Protein AF-I4W4J8-F1 (afdb_monomer_lite)

Secondary structure (DSSP, 8-state):
---------HHHHHHHHHHTTSTT-SSHHHHHHHHHHHHHHHHHHHHHHHHHHHT-PPPP--HHHH--

Sequence (68 aa):
MATMNVSQSDELKQFTDTQAVTPSCGSSEEYLRECVRKQHAVERPRTTLLDGLNSGLGQVADDAFFAE

Foldseek 3Di:
DDDDDDDDDPVRVVVLQVVCVDPQHVGSVRSVVVVVVVVVVVVVVVVVVVVVVVVDDDDDCDPVVVVD

pLDDT: mean 87.8, std 7.26, range [62.81, 96.56]

Structure (mmCIF, N/CA/C/O backbone):
data_AF-I4W4J8-F1
#
_entry.id   AF-I4W4J8-F1
#
loop_
_atom_site.group_PDB
_atom_site.id
_atom_site.type_symbol
_atom_site.label_atom_id
_atom_site.label_alt_id
_atom_site.label_comp_id
_atom_site.label_asym_id
_atom_site.label_entity_id
_atom_site.label_seq_id
_atom_site.pdbx_PDB_ins_code
_atom_site.Cartn_x
_atom_site.Cartn_y
_atom_site.Cartn_z
_atom_site.occupancy
_atom_site.B_iso_or_equiv
_atom_site.auth_seq_id
_atom_site.auth_comp_id
_atom_site.auth_asym_id
_atom_site.auth_atom_id
_atom_site.pdbx_PDB_model_num
ATOM 1 N N . MET A 1 1 ? -6.104 3.475 -24.861 1.00 62.81 1 MET A N 1
ATOM 2 C CA . MET A 1 1 ? -4.919 3.637 -23.991 1.00 62.81 1 MET A CA 1
ATOM 3 C C . MET A 1 1 ? -4.699 5.120 -23.780 1.00 62.81 1 MET A C 1
ATOM 5 O O . MET A 1 1 ? -4.595 5.831 -24.769 1.00 62.81 1 MET A O 1
ATOM 9 N N . ALA A 1 2 ? -4.679 5.584 -22.533 1.00 70.44 2 ALA A N 1
ATOM 10 C CA . ALA A 1 2 ? -4.193 6.923 -22.221 1.00 70.44 2 ALA A CA 1
ATOM 11 C C . ALA A 1 2 ? -2.672 6.843 -22.034 1.00 70.44 2 ALA A C 1
ATOM 13 O O . ALA A 1 2 ? -2.185 5.950 -21.337 1.00 70.44 2 ALA A O 1
ATOM 14 N N . THR A 1 3 ? -1.9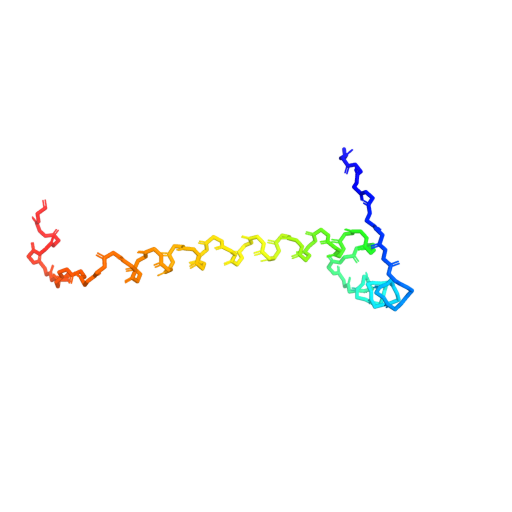28 7.719 -22.700 1.00 74.75 3 THR A N 1
ATOM 15 C CA . THR A 1 3 ? -0.481 7.856 -22.519 1.00 74.75 3 THR A CA 1
ATOM 16 C C . THR A 1 3 ? -0.212 8.834 -21.380 1.00 74.75 3 THR A C 1
ATOM 18 O O . THR A 1 3 ? -0.839 9.887 -21.291 1.00 74.75 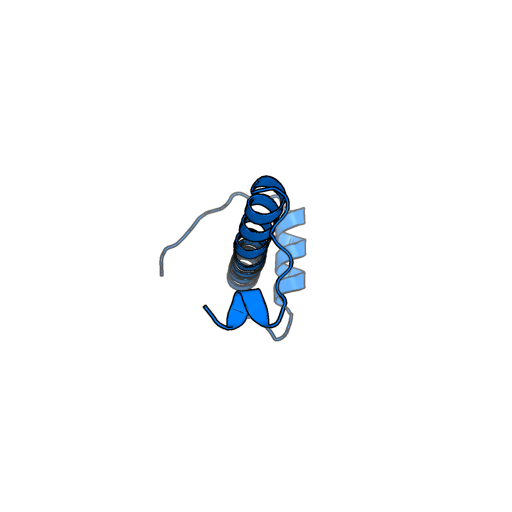3 THR A O 1
ATOM 21 N N . MET A 1 4 ? 0.709 8.472 -20.487 1.00 80.19 4 MET A N 1
ATOM 22 C CA . MET A 1 4 ? 1.156 9.319 -19.384 1.00 80.19 4 MET A CA 1
ATOM 23 C C . MET A 1 4 ? 2.677 9.401 -19.446 1.00 80.19 4 MET A C 1
ATOM 25 O O . MET A 1 4 ? 3.354 8.389 -19.281 1.00 80.19 4 MET A O 1
ATOM 29 N N . ASN A 1 5 ? 3.200 10.595 -19.721 1.00 83.69 5 ASN A N 1
ATOM 30 C CA . ASN A 1 5 ? 4.638 10.837 -19.782 1.00 83.69 5 ASN A CA 1
ATOM 31 C C . ASN A 1 5 ? 5.139 11.217 -18.390 1.00 83.69 5 ASN A C 1
ATOM 33 O O . ASN A 1 5 ? 4.612 12.143 -17.775 1.00 83.69 5 ASN A O 1
ATOM 37 N N . VAL A 1 6 ? 6.160 10.514 -17.912 1.00 80.19 6 VAL A N 1
ATOM 38 C CA . VAL A 1 6 ? 6.802 10.778 -16.622 1.00 80.19 6 VAL A CA 1
ATOM 39 C C . VAL A 1 6 ? 8.291 10.964 -16.873 1.00 80.19 6 VAL A C 1
ATOM 41 O O . VAL A 1 6 ? 8.908 10.146 -17.554 1.00 80.19 6 VAL A O 1
ATOM 44 N N . SER A 1 7 ? 8.862 12.044 -16.343 1.00 86.94 7 SER A N 1
ATOM 45 C CA . SER A 1 7 ? 10.310 12.256 -16.355 1.00 86.94 7 SER A CA 1
ATOM 46 C C . SER A 1 7 ? 10.968 11.329 -15.339 1.00 86.94 7 SER A C 1
ATOM 48 O O . SER A 1 7 ? 10.526 11.252 -14.194 1.00 86.94 7 SER A O 1
ATOM 50 N N . GLN A 1 8 ? 12.023 10.635 -15.752 1.00 84.50 8 GLN A N 1
ATOM 51 C CA . GLN A 1 8 ? 12.726 9.645 -14.934 1.00 84.50 8 GLN A CA 1
ATOM 52 C C . GLN A 1 8 ? 14.231 9.908 -15.026 1.00 84.50 8 GLN A C 1
ATOM 54 O O . GLN A 1 8 ? 14.703 10.358 -16.070 1.00 84.50 8 GLN A O 1
ATOM 59 N N . SER A 1 9 ? 14.980 9.636 -13.955 1.00 92.88 9 SER A N 1
ATOM 60 C CA . SER A 1 9 ? 16.445 9.598 -14.021 1.00 92.88 9 SER A CA 1
ATOM 61 C C . SER A 1 9 ? 16.920 8.323 -14.726 1.00 92.88 9 SER A C 1
ATOM 63 O O . SER A 1 9 ? 16.190 7.330 -14.784 1.00 92.88 9 SER A O 1
ATOM 65 N N . ASP A 1 10 ? 18.157 8.331 -15.231 1.00 91.50 10 ASP A N 1
ATOM 66 C CA . ASP A 1 10 ? 18.750 7.159 -15.894 1.00 91.50 10 ASP A CA 1
ATOM 67 C C . ASP A 1 10 ? 18.797 5.934 -14.968 1.00 91.50 10 ASP A C 1
ATOM 69 O O . ASP A 1 10 ? 18.499 4.818 -15.391 1.00 91.50 10 ASP A O 1
ATOM 73 N N . GLU A 1 11 ? 19.084 6.155 -13.683 1.00 92.38 11 GLU A N 1
ATOM 74 C CA . GLU A 1 11 ? 19.063 5.114 -12.651 1.00 92.38 11 GLU A CA 1
ATOM 75 C C . GLU A 1 11 ? 17.672 4.477 -12.512 1.00 92.38 11 GLU A C 1
ATOM 77 O O . GLU A 1 11 ? 17.532 3.252 -12.500 1.00 92.38 11 GLU A O 1
ATOM 82 N N . LEU A 1 12 ? 16.623 5.304 -12.463 1.00 88.88 12 LEU A N 1
ATOM 83 C CA . LEU A 1 12 ? 15.249 4.839 -12.286 1.00 88.88 12 LEU A CA 1
ATOM 84 C C . LEU A 1 12 ? 14.758 4.068 -13.517 1.00 88.88 12 LEU A C 1
ATOM 86 O O . LEU A 1 12 ? 14.056 3.061 -13.388 1.00 88.88 12 LEU A O 1
ATOM 90 N N . LYS A 1 13 ? 15.187 4.495 -14.710 1.00 88.31 13 LYS A N 1
ATOM 91 C CA . LYS A 1 13 ? 14.940 3.781 -15.962 1.00 88.31 13 LYS A CA 1
ATOM 92 C C . LYS A 1 13 ? 15.613 2.407 -15.958 1.00 88.31 13 LYS A C 1
ATOM 94 O O . LYS A 1 13 ? 14.933 1.408 -16.168 1.00 88.31 13 LYS A O 1
ATOM 99 N N . GLN A 1 14 ? 16.907 2.341 -15.642 1.00 90.44 14 GLN A N 1
ATOM 100 C CA . GLN A 1 14 ? 17.658 1.081 -15.615 1.00 90.44 14 GLN A CA 1
ATOM 101 C C . GLN A 1 14 ? 17.083 0.081 -14.601 1.00 90.44 14 GLN A C 1
ATOM 103 O O . GLN A 1 14 ? 16.983 -1.118 -14.880 1.00 90.44 14 GLN A O 1
ATOM 108 N N . PHE A 1 15 ? 16.664 0.573 -13.433 1.00 89.56 15 PHE A N 1
ATOM 109 C CA . PHE A 1 15 ? 15.983 -0.243 -12.435 1.00 89.56 15 PHE A CA 1
ATOM 110 C C . PHE A 1 15 ? 14.667 -0.815 -12.978 1.00 89.56 15 PHE A C 1
ATOM 112 O O . PHE A 1 15 ? 14.452 -2.025 -12.920 1.00 89.56 15 PHE A O 1
ATOM 119 N N . THR A 1 16 ? 13.809 0.036 -13.543 1.00 88.31 16 THR A N 1
ATOM 120 C CA . THR A 1 16 ? 12.493 -0.358 -14.077 1.00 88.31 16 THR A CA 1
ATOM 121 C C . THR A 1 16 ? 12.634 -1.362 -15.222 1.00 88.31 16 THR A C 1
ATOM 123 O O . THR A 1 16 ? 11.933 -2.371 -15.228 1.00 88.31 16 THR A O 1
ATOM 126 N N . ASP A 1 17 ? 13.589 -1.142 -16.130 1.00 88.00 17 ASP A N 1
ATOM 127 C CA . ASP A 1 17 ? 13.894 -2.052 -17.241 1.00 88.00 17 ASP A CA 1
ATOM 128 C C . ASP A 1 17 ? 14.326 -3.438 -16.736 1.00 88.00 17 ASP A C 1
ATOM 130 O O . ASP A 1 17 ? 13.928 -4.456 -17.296 1.00 88.00 17 ASP A O 1
ATOM 134 N N . THR A 1 18 ? 15.080 -3.501 -15.633 1.00 87.44 18 THR A N 1
ATOM 135 C CA . THR A 1 18 ? 15.484 -4.774 -15.012 1.00 87.44 18 THR A CA 1
ATOM 136 C C . THR A 1 18 ? 14.289 -5.505 -14.393 1.00 87.44 18 THR A C 1
ATOM 138 O O . THR A 1 18 ? 14.145 -6.717 -14.554 1.00 87.44 18 THR A O 1
ATOM 141 N N . GLN A 1 19 ? 13.403 -4.781 -13.703 1.00 85.44 19 GLN A N 1
ATOM 142 C CA . GLN A 1 19 ? 12.209 -5.366 -13.079 1.00 85.44 19 GLN A CA 1
ATOM 143 C C . GLN A 1 19 ? 11.148 -5.793 -14.107 1.00 85.44 19 GLN A C 1
ATOM 145 O O . GLN A 1 19 ? 10.386 -6.735 -13.869 1.00 85.44 19 GLN A O 1
ATOM 150 N N . ALA A 1 20 ? 11.122 -5.150 -15.274 1.00 84.31 20 ALA A N 1
ATOM 151 C CA . ALA A 1 20 ? 10.243 -5.503 -16.384 1.00 84.31 20 ALA A CA 1
ATOM 152 C C . ALA A 1 20 ? 10.570 -6.862 -17.024 1.00 84.31 20 ALA A C 1
ATOM 154 O O . ALA A 1 20 ? 9.747 -7.386 -17.756 1.00 84.31 20 ALA A O 1
ATOM 155 N N . VAL A 1 21 ? 11.730 -7.464 -16.734 1.00 80.69 21 VAL A N 1
ATOM 156 C CA . VAL A 1 21 ? 12.081 -8.820 -17.205 1.00 80.69 21 VAL A CA 1
ATOM 157 C C . VAL A 1 21 ? 11.339 -9.910 -16.409 1.00 80.69 21 VAL A C 1
ATOM 159 O O . VAL A 1 21 ? 11.406 -11.095 -16.737 1.00 80.69 21 VAL A O 1
ATOM 162 N N . THR A 1 22 ? 10.616 -9.541 -15.345 1.00 74.88 22 THR A N 1
ATOM 163 C CA . THR A 1 22 ? 9.811 -10.497 -14.576 1.00 74.88 22 THR A CA 1
ATOM 164 C C . THR A 1 22 ? 8.679 -11.090 -15.428 1.00 74.88 22 THR A C 1
ATOM 166 O O . THR A 1 22 ? 8.070 -10.374 -16.215 1.00 74.88 22 THR A O 1
ATOM 169 N N . PRO A 1 23 ? 8.303 -12.374 -15.241 1.00 71.69 23 PRO A N 1
ATOM 170 C CA . PRO A 1 23 ? 7.259 -13.024 -16.049 1.00 71.69 23 PRO A CA 1
ATOM 171 C C . PRO A 1 23 ? 5.884 -12.336 -16.001 1.00 71.69 23 PRO A C 1
ATOM 173 O O . PRO A 1 23 ? 5.009 -12.628 -16.809 1.00 71.69 23 PRO A O 1
ATOM 176 N N . SER A 1 24 ? 5.677 -11.465 -15.014 1.00 76.50 24 SER A N 1
ATOM 177 C CA . SER A 1 24 ? 4.447 -10.720 -14.759 1.00 76.50 24 SER A CA 1
ATOM 178 C C . SER A 1 24 ? 4.339 -9.383 -15.497 1.00 76.50 24 SER A C 1
ATOM 180 O O . SER A 1 24 ? 3.281 -8.760 -15.426 1.00 76.50 24 SER A O 1
ATOM 182 N N . CYS A 1 25 ? 5.397 -8.901 -16.155 1.00 81.88 25 CYS A N 1
ATOM 183 C CA . CYS A 1 25 ? 5.382 -7.641 -16.903 1.00 81.88 25 CYS A CA 1
ATOM 184 C C . CYS A 1 25 ? 6.099 -7.821 -18.247 1.00 81.88 25 CYS A C 1
ATOM 186 O O . CYS A 1 25 ? 7.150 -8.439 -18.313 1.00 81.88 25 CYS A O 1
ATOM 188 N N . GLY A 1 26 ? 5.523 -7.299 -19.329 1.00 81.06 26 GLY A N 1
ATOM 189 C CA . GLY A 1 26 ? 6.096 -7.339 -20.676 1.00 81.06 26 GLY A CA 1
ATOM 190 C C . GLY A 1 26 ? 6.833 -6.059 -21.079 1.00 81.06 26 GLY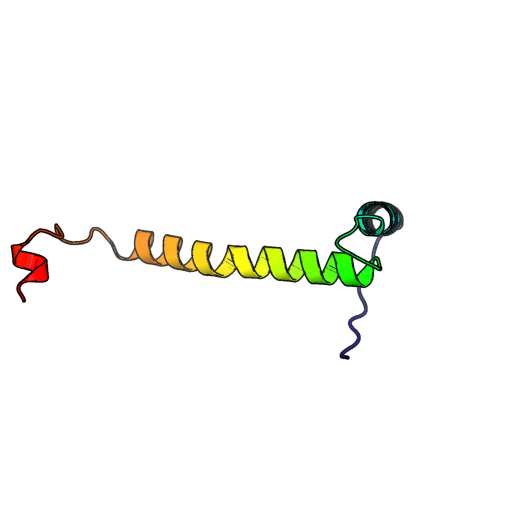 A C 1
ATOM 191 O O . GLY A 1 26 ? 7.485 -6.039 -22.122 1.00 81.06 26 GLY A O 1
ATOM 192 N N . SER A 1 27 ? 6.731 -4.983 -20.289 1.00 87.31 27 SER A N 1
ATOM 193 C CA . SER A 1 27 ? 7.466 -3.732 -20.507 1.00 87.31 27 SER A CA 1
ATOM 194 C C . SER A 1 27 ? 7.647 -2.920 -19.224 1.00 87.31 27 SER A C 1
ATOM 196 O O . SER A 1 27 ? 6.952 -3.123 -18.224 1.00 87.31 27 SER A O 1
ATOM 198 N N . SER A 1 28 ? 8.550 -1.942 -19.271 1.00 86.44 28 SER A N 1
ATOM 199 C CA . SER A 1 28 ? 8.790 -0.996 -18.177 1.00 86.44 28 SER A CA 1
ATOM 200 C C . SER A 1 28 ? 7.557 -0.146 -17.863 1.00 86.44 28 SER A C 1
ATOM 202 O O . SER A 1 28 ? 7.265 0.107 -16.693 1.00 86.44 28 SER A O 1
ATOM 204 N N . GLU A 1 29 ? 6.755 0.239 -18.865 1.00 85.06 29 GLU A N 1
ATOM 205 C CA . GLU A 1 29 ? 5.483 0.930 -18.608 1.00 85.06 29 GLU A CA 1
ATOM 206 C C . GLU A 1 29 ? 4.457 0.021 -17.929 1.00 85.06 29 GLU A C 1
ATOM 208 O O . GLU A 1 29 ? 3.648 0.492 -17.129 1.00 85.06 29 GLU A O 1
ATOM 213 N N . GLU A 1 30 ? 4.451 -1.272 -18.248 1.00 87.44 30 GLU A N 1
ATOM 214 C CA . GLU A 1 30 ? 3.579 -2.234 -17.578 1.00 87.44 30 GLU A CA 1
ATOM 215 C C . GLU A 1 30 ? 3.984 -2.441 -16.120 1.00 87.44 30 GLU A C 1
ATOM 217 O O . GLU A 1 30 ? 3.114 -2.399 -15.248 1.00 87.44 30 GLU A O 1
ATOM 222 N N . TYR A 1 31 ? 5.288 -2.531 -15.846 1.00 89.06 31 TYR A N 1
ATOM 223 C CA . TYR A 1 31 ? 5.803 -2.578 -14.481 1.00 89.06 31 TYR A CA 1
ATOM 224 C C . TYR A 1 31 ? 5.396 -1.337 -13.676 1.00 89.06 31 TYR A C 1
ATOM 226 O O . TYR A 1 31 ? 4.862 -1.465 -12.574 1.00 89.06 31 TYR A O 1
ATOM 234 N N . LEU A 1 32 ? 5.533 -0.132 -14.242 1.00 88.06 32 LEU A N 1
ATOM 235 C CA . LEU A 1 32 ? 5.085 1.097 -13.577 1.00 88.06 32 LEU A CA 1
ATOM 236 C C . LEU A 1 32 ? 3.572 1.105 -13.313 1.00 88.06 32 LEU A C 1
A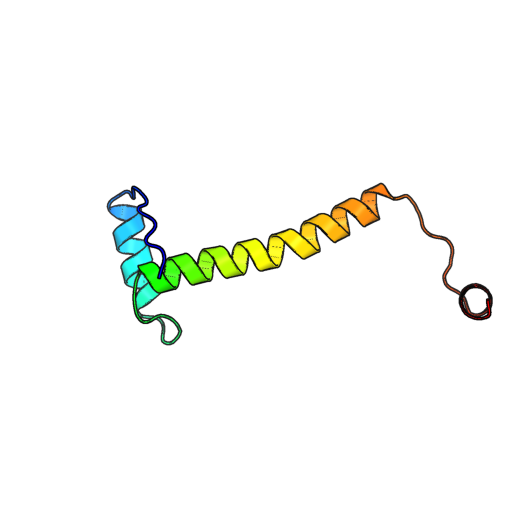TOM 238 O O . LEU A 1 32 ? 3.143 1.493 -12.225 1.00 88.06 32 LEU A O 1
ATOM 242 N N . ARG A 1 33 ? 2.743 0.648 -14.264 1.00 87.69 33 ARG A N 1
ATOM 243 C CA . ARG A 1 33 ? 1.288 0.528 -14.042 1.00 87.69 33 ARG A CA 1
ATOM 244 C C . ARG A 1 33 ? 0.967 -0.456 -12.924 1.00 87.69 33 ARG A C 1
ATOM 246 O O . ARG A 1 33 ? 0.069 -0.189 -12.127 1.00 87.69 33 ARG A O 1
ATOM 253 N N . GLU A 1 34 ? 1.685 -1.569 -12.856 1.00 89.44 34 GLU A N 1
ATOM 254 C CA . GLU A 1 34 ? 1.516 -2.550 -11.789 1.00 89.44 34 GLU A CA 1
ATOM 255 C C . GLU A 1 34 ? 1.948 -1.987 -10.429 1.00 89.44 34 GLU A C 1
ATOM 257 O O . GLU A 1 34 ? 1.234 -2.163 -9.442 1.00 89.44 34 GLU A O 1
ATOM 262 N N . CYS A 1 35 ? 3.042 -1.225 -10.366 1.00 90.31 35 CYS A N 1
ATOM 263 C CA . CYS A 1 35 ? 3.435 -0.497 -9.159 1.00 90.31 35 CYS A CA 1
ATOM 264 C C . CYS A 1 35 ? 2.340 0.471 -8.688 1.00 90.31 35 CYS A C 1
ATOM 266 O O . CYS A 1 35 ? 1.984 0.459 -7.510 1.00 90.31 35 CYS A O 1
ATOM 268 N N . VAL A 1 36 ? 1.756 1.258 -9.598 1.00 90.38 36 VAL A N 1
ATOM 269 C CA . VAL A 1 36 ? 0.643 2.167 -9.268 1.00 90.38 36 VAL A CA 1
ATOM 270 C C . VAL A 1 36 ? -0.577 1.387 -8.776 1.00 90.38 36 VAL A C 1
ATOM 272 O O . VAL A 1 36 ? -1.187 1.768 -7.778 1.00 90.38 36 VAL A O 1
ATOM 275 N N . ARG A 1 37 ? -0.915 0.264 -9.422 1.00 89.94 37 ARG A N 1
ATOM 276 C CA . ARG A 1 37 ? -2.031 -0.600 -9.008 1.00 89.94 37 ARG A CA 1
ATOM 277 C C . ARG A 1 37 ? -1.825 -1.150 -7.597 1.00 89.94 37 ARG A C 1
ATOM 279 O O . ARG A 1 37 ? -2.753 -1.097 -6.794 1.00 89.94 37 ARG A O 1
ATOM 286 N N . LYS A 1 38 ? -0.619 -1.629 -7.281 1.00 91.62 38 LYS A N 1
ATOM 287 C CA . LYS A 1 38 ? -0.260 -2.118 -5.941 1.00 91.62 38 LYS A CA 1
ATOM 288 C C . LYS A 1 38 ? -0.337 -1.010 -4.898 1.00 91.62 38 LYS A C 1
ATOM 290 O O . LYS A 1 38 ? -0.940 -1.222 -3.852 1.00 91.62 38 LYS A O 1
ATOM 295 N N . GLN A 1 39 ? 0.200 0.173 -5.196 1.00 94.19 39 GLN A N 1
ATOM 296 C CA . GLN A 1 39 ? 0.120 1.315 -4.284 1.00 94.19 39 GLN A CA 1
ATOM 297 C C . GLN A 1 39 ? -1.338 1.692 -4.002 1.00 94.19 39 GLN A C 1
ATOM 299 O O . GLN A 1 39 ? -1.746 1.763 -2.846 1.00 94.19 39 GLN A O 1
ATOM 304 N N . HIS A 1 40 ? -2.156 1.833 -5.045 1.00 92.25 40 HIS A N 1
ATOM 305 C CA . HIS A 1 40 ? -3.576 2.151 -4.900 1.00 92.25 40 HIS A CA 1
ATOM 306 C C . HIS A 1 40 ? -4.345 1.067 -4.121 1.00 92.25 40 HIS A C 1
ATOM 308 O O . HIS A 1 40 ? -5.244 1.371 -3.335 1.00 92.25 40 HIS A O 1
ATOM 314 N N . ALA A 1 41 ? -3.985 -0.208 -4.302 1.00 93.12 41 ALA A N 1
ATOM 315 C CA . ALA A 1 41 ? -4.569 -1.315 -3.549 1.00 93.12 41 ALA A CA 1
ATOM 316 C C . ALA A 1 41 ? -4.232 -1.262 -2.050 1.00 93.12 41 ALA A C 1
ATOM 318 O O . ALA A 1 41 ? -5.034 -1.725 -1.243 1.00 93.12 41 ALA A O 1
ATOM 319 N N . VAL A 1 42 ? -3.085 -0.689 -1.672 1.00 94.69 42 VAL A N 1
ATOM 320 C CA . VAL A 1 42 ? -2.673 -0.505 -0.271 1.00 94.69 42 VAL A CA 1
ATOM 321 C C . VAL A 1 42 ? -3.285 0.757 0.343 1.00 94.69 42 VAL A C 1
ATOM 323 O O . VAL A 1 42 ? -3.587 0.769 1.536 1.00 94.69 42 VAL A O 1
ATOM 326 N N . GLU A 1 43 ? -3.511 1.810 -0.442 1.00 95.25 43 GLU A N 1
ATOM 327 C CA . GLU A 1 43 ? -4.052 3.069 0.085 1.00 95.25 43 GLU A CA 1
ATOM 328 C C . GLU A 1 43 ? -5.464 2.922 0.644 1.00 95.25 43 GLU A C 1
ATOM 330 O O . GLU A 1 43 ? -5.720 3.362 1.761 1.00 95.25 43 GLU A O 1
ATOM 335 N N . ARG A 1 44 ? -6.368 2.244 -0.071 1.00 91.12 44 ARG A N 1
ATOM 336 C CA . ARG A 1 44 ? -7.751 2.065 0.395 1.00 91.12 44 ARG A CA 1
ATOM 337 C C . ARG A 1 44 ? -7.859 1.386 1.773 1.00 91.12 44 ARG A C 1
ATOM 339 O O . ARG A 1 44 ? -8.477 1.984 2.652 1.00 91.12 44 ARG A O 1
ATOM 346 N N . PRO A 1 45 ? -7.289 0.187 2.008 1.00 93.88 45 PRO A N 1
ATOM 347 C CA . PRO A 1 45 ? -7.365 -0.453 3.318 1.00 93.88 45 PRO A CA 1
ATOM 348 C C . PRO A 1 45 ? -6.640 0.360 4.392 1.00 93.88 45 PRO A C 1
ATOM 350 O O . PRO A 1 45 ? -7.125 0.431 5.517 1.00 93.88 45 PRO A O 1
ATOM 353 N N . ARG A 1 46 ? -5.524 1.026 4.058 1.00 96.25 46 ARG A N 1
ATOM 354 C CA . ARG A 1 46 ? -4.828 1.912 4.998 1.00 96.25 46 ARG A CA 1
ATOM 355 C C . ARG A 1 46 ? -5.731 3.048 5.468 1.00 96.25 46 ARG A C 1
ATOM 357 O O . ARG A 1 46 ? -5.821 3.270 6.670 1.00 96.25 46 ARG A O 1
ATOM 364 N N . THR A 1 47 ? -6.397 3.738 4.546 1.00 95.38 47 THR A N 1
ATOM 365 C CA . THR A 1 47 ? -7.331 4.816 4.887 1.00 95.38 47 THR A CA 1
ATOM 366 C C . THR A 1 47 ? -8.464 4.291 5.761 1.00 95.38 47 THR A C 1
ATOM 368 O O . THR A 1 47 ? -8.698 4.843 6.826 1.00 95.38 47 THR A O 1
ATOM 371 N N . THR A 1 48 ? -9.082 3.161 5.404 1.00 95.19 48 THR A N 1
ATOM 372 C CA . THR A 1 48 ? -10.161 2.567 6.213 1.00 95.19 48 THR A CA 1
ATOM 373 C C . THR A 1 48 ? -9.714 2.196 7.631 1.00 95.19 48 THR A C 1
ATOM 375 O O . THR A 1 48 ? -10.457 2.415 8.584 1.00 95.19 48 THR A O 1
ATOM 378 N N . LEU A 1 49 ? -8.503 1.660 7.799 1.00 95.06 49 LEU A N 1
ATOM 379 C CA . LEU A 1 49 ? -7.958 1.354 9.125 1.00 95.06 49 LEU A CA 1
ATOM 380 C C . LEU A 1 49 ? -7.708 2.619 9.952 1.00 95.06 49 LEU A C 1
ATOM 382 O O . LEU A 1 49 ? -7.971 2.623 11.151 1.00 95.06 49 LEU A O 1
ATOM 386 N N . LEU A 1 50 ? -7.210 3.687 9.325 1.00 96.56 50 LEU A N 1
ATOM 387 C CA . LEU A 1 50 ? -7.011 4.972 9.994 1.00 96.56 50 LEU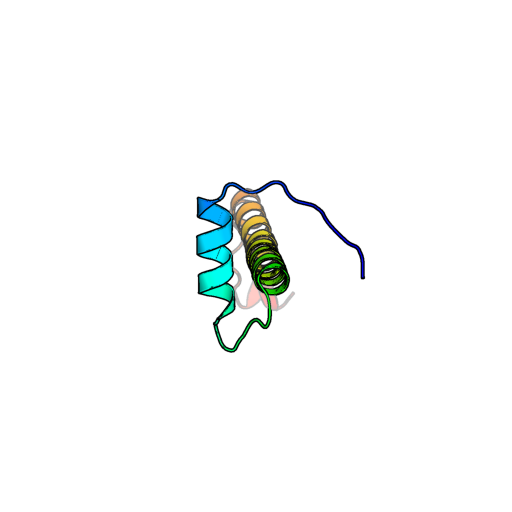 A CA 1
ATOM 388 C C . LEU A 1 50 ? -8.346 5.615 10.383 1.00 96.56 50 LEU A C 1
ATOM 390 O O . LEU A 1 50 ? -8.463 6.136 11.489 1.00 96.56 50 LEU A O 1
ATOM 394 N N . ASP A 1 51 ? -9.358 5.528 9.524 1.00 96.12 51 ASP A N 1
ATOM 395 C CA . ASP A 1 51 ? -10.707 6.007 9.829 1.00 96.12 51 ASP A CA 1
ATOM 396 C C . ASP A 1 51 ? -11.309 5.234 11.012 1.00 96.12 51 ASP A C 1
ATOM 398 O O . ASP A 1 51 ? -11.842 5.847 11.935 1.00 96.12 51 ASP A O 1
ATOM 402 N N . GLY A 1 52 ? -11.151 3.905 11.042 1.00 93.38 52 GLY A N 1
ATOM 403 C CA . GLY A 1 52 ? -11.587 3.068 12.165 1.00 93.38 52 GLY A CA 1
ATOM 404 C C . GLY A 1 52 ? -10.823 3.340 13.466 1.00 93.38 52 GLY A C 1
ATOM 405 O O . GLY A 1 52 ? -11.409 3.339 14.544 1.00 93.38 52 GLY A O 1
ATOM 406 N N . LEU A 1 53 ? -9.522 3.639 13.391 1.00 94.31 53 LEU A N 1
ATOM 407 C CA . LEU A 1 53 ? -8.752 4.077 14.560 1.00 94.31 53 LEU A CA 1
ATOM 408 C C . LEU A 1 53 ? -9.288 5.409 15.110 1.00 94.31 53 LEU A C 1
ATOM 410 O O . LEU A 1 53 ? -9.381 5.591 16.323 1.00 94.31 53 LEU A O 1
ATOM 414 N N . ASN A 1 54 ? -9.660 6.329 14.219 1.00 95.56 54 ASN A N 1
ATOM 415 C CA . ASN A 1 54 ? -10.167 7.652 14.576 1.00 95.56 54 ASN A CA 1
ATOM 416 C C . ASN A 1 54 ? -11.652 7.657 14.981 1.00 95.56 54 ASN A C 1
ATOM 418 O O . ASN A 1 54 ? -12.102 8.641 15.567 1.00 95.56 54 ASN A O 1
ATOM 422 N N . SER A 1 55 ? -12.416 6.588 14.723 1.00 93.25 55 SER A N 1
ATOM 423 C CA . SER A 1 55 ? -13.835 6.502 15.107 1.00 93.25 55 SER A CA 1
ATOM 424 C C . SER A 1 55 ? -14.068 6.278 16.606 1.00 93.25 55 SER A C 1
ATOM 426 O O . SER A 1 55 ? -15.211 6.294 17.058 1.00 93.25 55 SER A O 1
ATOM 428 N N . GLY A 1 56 ? -12.999 6.091 17.383 1.00 90.69 56 GLY A N 1
ATOM 429 C CA . GLY A 1 56 ? -13.079 5.755 18.801 1.00 90.69 56 GLY A CA 1
ATOM 430 C C . GLY A 1 56 ? -13.332 4.266 19.040 1.00 90.69 56 GLY A C 1
ATOM 431 O O . GLY A 1 56 ? -13.378 3.461 18.110 1.00 90.69 56 GLY A O 1
ATOM 432 N N . LEU A 1 57 ? -13.444 3.885 20.313 1.00 89.94 57 LEU A N 1
ATOM 433 C CA . LEU A 1 57 ? -13.659 2.492 20.698 1.00 89.94 57 LEU A CA 1
ATOM 434 C C . LEU A 1 57 ? -15.084 2.054 20.346 1.00 89.94 57 LEU A C 1
ATOM 436 O O . LEU A 1 57 ? -16.053 2.697 20.746 1.00 89.94 57 LEU A O 1
ATOM 440 N N . GLY A 1 58 ? -15.197 0.939 19.624 1.00 87.06 58 GLY A N 1
ATOM 441 C CA . GLY A 1 58 ? -16.475 0.275 19.387 1.00 87.06 58 GLY A CA 1
ATOM 442 C C . GLY A 1 58 ? -17.015 -0.396 20.651 1.00 87.06 58 GLY A C 1
ATOM 443 O O . GLY A 1 58 ? -16.267 -0.704 21.581 1.00 87.06 58 GLY A O 1
ATOM 444 N N . GLN A 1 59 ? -18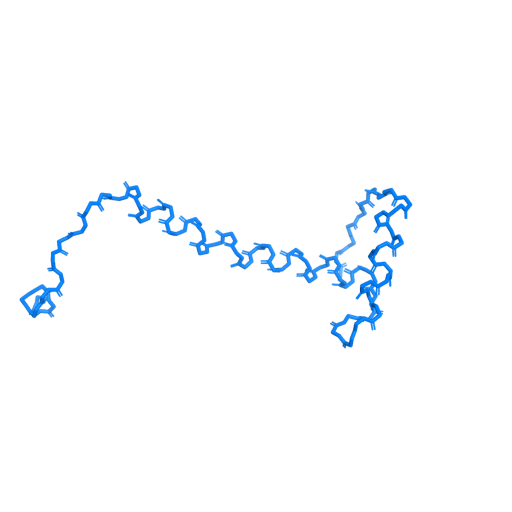.324 -0.640 20.670 1.00 88.31 59 GLN A N 1
ATOM 445 C CA . GLN A 1 59 ? -18.948 -1.482 21.689 1.00 88.31 59 GLN A CA 1
ATOM 446 C C . GLN A 1 59 ? -18.545 -2.954 21.525 1.00 88.31 59 GLN A C 1
ATOM 448 O O . GLN A 1 59 ? -18.099 -3.375 20.455 1.00 88.31 59 GLN A O 1
ATOM 453 N N . VAL A 1 60 ? -18.674 -3.734 22.600 1.00 91.81 60 VAL A N 1
ATOM 454 C CA . VAL A 1 60 ? -18.382 -5.171 22.569 1.00 91.81 60 VAL A CA 1
ATOM 455 C C . VAL A 1 60 ? -19.390 -5.849 21.644 1.00 91.81 60 VAL A C 1
ATOM 457 O O . VAL A 1 60 ? -20.592 -5.751 21.861 1.00 91.81 60 VAL A O 1
ATOM 460 N N . ALA A 1 61 ? -18.890 -6.520 20.609 1.00 90.25 61 ALA A N 1
ATOM 461 C CA . ALA A 1 61 ? -19.710 -7.257 19.657 1.00 90.25 61 ALA A CA 1
ATOM 462 C C . ALA A 1 61 ? -19.995 -8.670 20.196 1.00 90.25 61 ALA A C 1
ATOM 464 O O . ALA A 1 61 ? -19.360 -9.640 19.781 1.00 90.25 61 ALA A O 1
ATOM 465 N N . ASP A 1 62 ? -20.874 -8.757 21.193 1.00 92.81 62 ASP A N 1
ATOM 466 C CA . ASP A 1 62 ? -21.353 -10.015 21.769 1.00 92.81 62 ASP A CA 1
ATOM 467 C C . ASP A 1 62 ? -22.646 -10.506 21.093 1.00 92.81 62 ASP A C 1
ATOM 469 O O . ASP A 1 62 ? -23.168 -9.889 20.162 1.00 92.81 62 ASP A O 1
ATOM 473 N N . ASP A 1 63 ? -23.172 -11.642 21.553 1.00 93.81 63 ASP A N 1
ATOM 474 C CA . ASP A 1 63 ? -24.398 -12.220 20.997 1.00 93.81 63 ASP A CA 1
ATOM 475 C C . ASP A 1 63 ? -25.608 -11.279 21.136 1.00 93.81 63 ASP A C 1
ATOM 477 O O . ASP A 1 63 ? -26.511 -11.329 20.305 1.00 93.81 63 ASP A O 1
ATOM 481 N N . ALA A 1 64 ? -25.632 -10.401 22.148 1.00 89.44 64 ALA A N 1
ATOM 482 C CA . ALA A 1 64 ? -26.702 -9.421 22.324 1.00 89.44 64 ALA A CA 1
ATOM 483 C C . ALA A 1 64 ? -26.596 -8.280 21.301 1.00 89.44 64 ALA A C 1
ATOM 485 O O . ALA A 1 64 ? -27.614 -7.873 20.750 1.00 89.44 64 ALA A O 1
ATOM 486 N N . PHE A 1 65 ? -25.380 -7.823 20.993 1.00 88.00 65 PHE A N 1
ATOM 487 C CA . PHE A 1 65 ? -25.115 -6.843 19.936 1.00 88.00 65 PHE A CA 1
ATOM 488 C C . PHE A 1 65 ? -25.553 -7.332 18.544 1.00 88.00 65 PHE A C 1
ATOM 490 O O . PHE A 1 65 ? -25.999 -6.525 17.735 1.00 88.00 65 PHE A O 1
ATOM 497 N N . PHE A 1 66 ? -25.433 -8.634 18.248 1.00 91.25 66 PHE A N 1
ATOM 498 C CA . PHE A 1 66 ? -25.838 -9.214 16.954 1.00 91.25 66 PHE A CA 1
ATOM 499 C C . PHE A 1 66 ? -27.286 -9.730 16.904 1.00 91.25 66 PHE A C 1
ATOM 501 O O . PHE A 1 66 ? -27.744 -10.132 15.833 1.00 91.25 66 PHE A O 1
ATOM 508 N N . ALA A 1 67 ? -27.987 -9.785 18.039 1.00 88.19 67 ALA A N 1
ATOM 509 C CA . ALA A 1 67 ? -29.382 -10.225 18.117 1.00 88.19 67 ALA A CA 1
ATOM 510 C C . ALA A 1 67 ? -30.401 -9.095 17.864 1.00 88.19 67 ALA A C 1
ATOM 512 O O . ALA A 1 67 ? -31.601 -9.376 17.791 1.00 88.19 67 ALA A O 1
ATOM 513 N N . GLU A 1 68 ? -29.930 -7.851 17.749 1.00 62.84 68 GLU A N 1
ATOM 514 C CA . GLU A 1 68 ? -30.688 -6.661 17.331 1.00 62.84 68 GLU A CA 1
ATOM 515 C C . GLU A 1 68 ? -30.626 -6.466 15.805 1.00 62.84 68 GLU A C 1
ATOM 517 O O . GLU A 1 68 ? -31.682 -6.135 15.215 1.00 62.84 68 GLU A O 1
#

Radius of gyration: 20.79 Å; chains: 1; bounding box: 50×25×47 Å